Protein AF-A0A0M3HQA0-F1 (afdb_monomer_lite)

InterPro domains:
  IPR008253 Marvel domain [PS51225] (1-112)
  IPR050578 MARVEL domain-containing and chemokine-like factor proteins [PTHR22776] (13-111)

pLDDT: mean 72.7, std 14.72, range [34.41, 89.31]

Structure (mmCIF, N/CA/C/O backbone):
data_AF-A0A0M3HQA0-F1
#
_entry.id   AF-A0A0M3HQA0-F1
#
loop_
_atom_site.group_PDB
_atom_site.id
_atom_site.type_symbol
_atom_site.label_atom_id
_atom_site.label_alt_id
_atom_site.label_comp_id
_atom_site.label_asym_id
_atom_site.label_entity_id
_atom_site.label_seq_id
_atom_site.pdbx_PDB_ins_code
_atom_site.Cartn_x
_atom_site.Cartn_y
_atom_site.Cartn_z
_atom_site.occupancy
_atom_site.B_iso_or_equiv
_atom_site.auth_seq_id
_atom_site.auth_comp_id
_atom_site.auth_asym_id
_atom_site.auth_atom_id
_atom_site.pdbx_PDB_model_num
ATOM 1 N N . MET A 1 1 ? 1.061 -15.449 -24.835 1.00 34.41 1 MET A N 1
ATOM 2 C CA . MET A 1 1 ? 1.708 -16.060 -23.655 1.00 34.41 1 MET A CA 1
ATOM 3 C C . MET A 1 1 ? 2.202 -14.926 -22.778 1.00 34.41 1 MET A C 1
ATOM 5 O O . MET A 1 1 ? 3.112 -14.221 -23.184 1.00 34.41 1 MET A O 1
ATOM 9 N N . ILE A 1 2 ? 1.545 -14.679 -21.646 1.00 35.19 2 ILE A N 1
ATOM 10 C CA . ILE A 1 2 ? 1.985 -13.668 -20.679 1.00 35.19 2 ILE A CA 1
ATOM 11 C C . ILE A 1 2 ? 3.050 -14.351 -19.820 1.00 35.19 2 ILE A C 1
ATOM 13 O O . ILE A 1 2 ? 2.733 -15.073 -18.879 1.00 35.19 2 ILE A O 1
ATOM 17 N N . SER A 1 3 ? 4.311 -14.222 -20.227 1.00 36.31 3 SER A N 1
ATOM 18 C CA . SER A 1 3 ? 5.449 -14.681 -19.434 1.00 36.31 3 SER A CA 1
ATOM 19 C C . SER A 1 3 ? 5.818 -13.570 -18.458 1.00 36.31 3 SER A C 1
ATOM 21 O O . SER A 1 3 ? 6.437 -12.583 -18.838 1.00 36.31 3 SER A O 1
ATOM 23 N N . VAL A 1 4 ? 5.407 -13.716 -17.200 1.00 49.66 4 VAL A N 1
ATOM 24 C CA . VAL A 1 4 ? 5.725 -12.769 -16.113 1.00 49.66 4 VAL A CA 1
ATOM 25 C C . VAL A 1 4 ? 7.144 -13.013 -15.554 1.00 49.66 4 VAL A C 1
ATOM 27 O O . VAL A 1 4 ? 7.571 -12.345 -14.623 1.00 49.66 4 VAL A O 1
ATOM 30 N N . GLY A 1 5 ? 7.894 -13.977 -16.107 1.00 45.50 5 GLY A N 1
ATOM 31 C CA . GLY A 1 5 ? 9.144 -14.476 -15.518 1.00 45.50 5 GLY A CA 1
ATOM 32 C C . GLY A 1 5 ? 10.409 -14.328 -16.363 1.00 45.50 5 GLY A C 1
ATOM 33 O O . GLY A 1 5 ? 11.460 -14.777 -15.919 1.00 45.50 5 GLY A O 1
ATOM 34 N N . VAL A 1 6 ? 10.351 -13.746 -17.566 1.00 43.50 6 VAL A N 1
ATOM 35 C CA . VAL A 1 6 ? 11.513 -13.71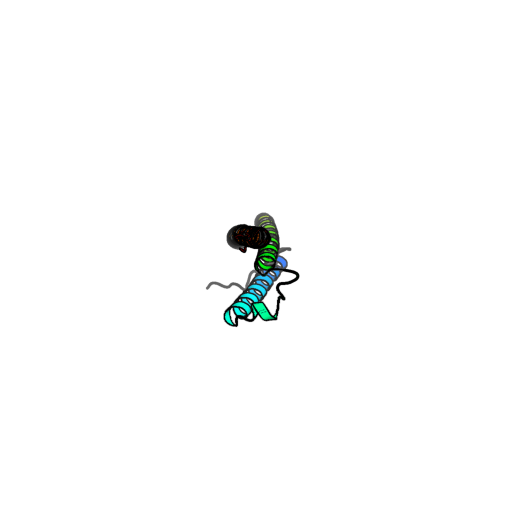0 -18.478 1.00 43.50 6 VAL A CA 1
ATOM 36 C C . VAL A 1 6 ? 11.751 -12.295 -19.003 1.00 43.50 6 VAL A C 1
ATOM 38 O O . VAL A 1 6 ? 11.587 -12.019 -20.185 1.00 43.50 6 VAL A O 1
ATOM 41 N N . ALA A 1 7 ? 12.142 -11.383 -18.113 1.00 47.28 7 ALA A N 1
ATOM 42 C CA . ALA A 1 7 ? 12.867 -10.176 -18.504 1.00 47.28 7 ALA A CA 1
ATOM 43 C C . ALA A 1 7 ? 14.355 -10.441 -18.235 1.00 47.28 7 ALA A C 1
ATOM 45 O O . ALA A 1 7 ? 14.804 -10.437 -17.091 1.00 47.28 7 ALA A O 1
ATOM 46 N N . ALA A 1 8 ? 15.105 -10.753 -19.294 1.00 43.28 8 ALA A N 1
ATOM 47 C CA . ALA A 1 8 ? 16.514 -11.156 -19.249 1.00 43.28 8 ALA A CA 1
ATOM 48 C C . ALA A 1 8 ? 17.500 -9.992 -19.006 1.00 43.28 8 ALA A C 1
ATOM 50 O O . ALA A 1 8 ? 18.698 -10.131 -19.234 1.00 43.28 8 ALA A O 1
ATOM 51 N N . TYR A 1 9 ? 17.026 -8.855 -18.505 1.00 46.53 9 TYR A N 1
ATOM 52 C CA . TYR A 1 9 ? 17.869 -7.753 -18.066 1.00 46.53 9 TYR A CA 1
ATOM 53 C C . TYR A 1 9 ? 17.264 -7.202 -16.781 1.00 46.53 9 TYR A C 1
ATOM 55 O O . TYR A 1 9 ? 16.096 -6.821 -16.750 1.00 46.53 9 TYR A O 1
ATOM 63 N N . LYS A 1 10 ? 18.030 -7.260 -15.691 1.00 52.88 10 LYS A N 1
ATOM 64 C CA . LYS A 1 10 ? 17.599 -6.842 -14.357 1.00 52.88 10 LYS A CA 1
ATOM 65 C C . LYS A 1 10 ? 18.191 -5.455 -14.108 1.00 52.88 10 LYS A C 1
ATOM 67 O O . LYS A 1 10 ? 19.288 -5.378 -13.556 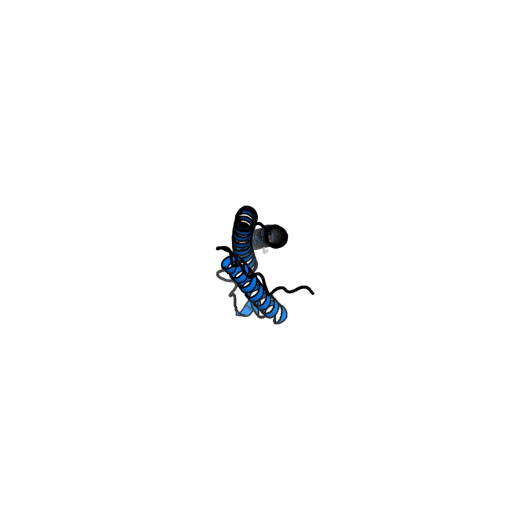1.00 52.88 10 LYS A O 1
ATOM 72 N N . PRO A 1 11 ? 17.545 -4.357 -14.541 1.00 56.88 11 PRO A N 1
ATOM 73 C CA . PRO A 1 11 ? 18.048 -3.046 -14.191 1.00 56.88 11 PRO A CA 1
ATOM 74 C C . PRO A 1 11 ? 18.006 -2.880 -12.667 1.00 56.88 11 PRO A C 1
ATOM 76 O O . PRO A 1 11 ? 17.098 -3.417 -12.003 1.00 56.88 11 PRO A O 1
ATOM 79 N N . PRO A 1 12 ? 18.991 -2.164 -12.102 1.00 56.78 12 PRO A N 1
ATOM 80 C CA . PRO A 1 12 ? 19.058 -1.89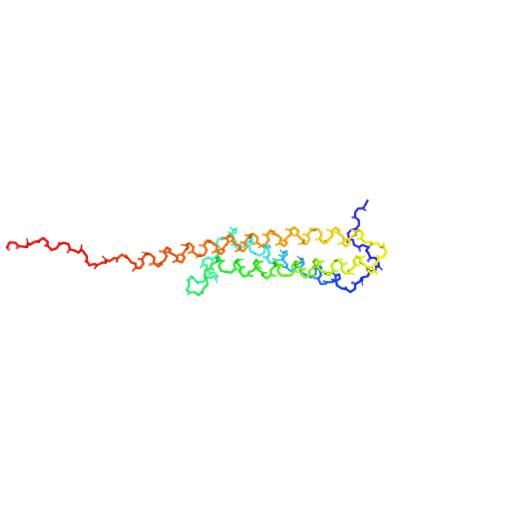8 -10.673 1.00 56.78 12 PRO A CA 1
ATOM 81 C C . PRO A 1 12 ? 17.746 -1.242 -10.215 1.00 56.78 12 PRO A C 1
ATOM 83 O O . PRO A 1 12 ? 17.313 -0.245 -10.779 1.00 56.78 12 PRO A O 1
ATOM 86 N N . GLY A 1 13 ? 17.080 -1.845 -9.223 1.00 60.16 13 GLY A N 1
ATOM 87 C CA . GLY A 1 13 ? 15.782 -1.386 -8.699 1.00 60.16 13 GLY A CA 1
ATOM 88 C C . GLY A 1 13 ? 14.613 -2.357 -8.908 1.00 60.16 13 GLY A C 1
ATOM 89 O O . GLY A 1 13 ? 13.659 -2.328 -8.132 1.00 60.16 13 GLY A O 1
ATOM 90 N N . THR A 1 14 ? 14.709 -3.294 -9.857 1.00 68.94 14 THR A N 1
ATOM 91 C CA . THR A 1 14 ? 13.646 -4.296 -10.093 1.00 68.94 14 THR A CA 1
ATOM 92 C C . THR A 1 14 ? 13.431 -5.204 -8.875 1.00 68.94 14 THR A C 1
ATOM 94 O O . THR A 1 14 ? 12.300 -5.507 -8.505 1.00 68.94 14 THR A O 1
ATOM 97 N N . GLU A 1 15 ? 14.511 -5.594 -8.193 1.00 74.81 15 GLU A N 1
ATOM 98 C CA . GLU A 1 15 ? 14.444 -6.402 -6.965 1.00 74.81 15 GLU A CA 1
ATOM 99 C C . GLU A 1 15 ? 13.699 -5.697 -5.834 1.00 74.81 15 GLU A C 1
ATOM 101 O O . GLU A 1 15 ? 12.939 -6.334 -5.109 1.00 74.81 15 GLU A O 1
ATOM 106 N N . PHE A 1 16 ? 13.878 -4.379 -5.713 1.00 75.69 16 PHE A N 1
ATOM 107 C CA . PHE A 1 16 ? 13.219 -3.585 -4.685 1.00 75.69 16 PHE A CA 1
ATOM 108 C C . PHE A 1 16 ? 11.705 -3.549 -4.904 1.00 75.69 16 PHE A C 1
ATOM 110 O O . PHE A 1 16 ? 10.944 -3.741 -3.959 1.00 75.69 16 PHE A O 1
ATOM 117 N N . ILE A 1 17 ? 11.256 -3.385 -6.152 1.00 77.88 17 ILE A N 1
ATOM 118 C CA . ILE A 1 17 ? 9.827 -3.376 -6.500 1.00 77.88 17 ILE A CA 1
ATOM 119 C C . ILE A 1 17 ? 9.186 -4.732 -6.170 1.00 77.88 17 ILE A C 1
ATOM 121 O O . ILE A 1 17 ? 8.131 -4.785 -5.531 1.00 77.88 17 ILE A O 1
ATOM 125 N N . TRP A 1 18 ? 9.841 -5.836 -6.542 1.00 77.06 18 TRP A N 1
ATOM 126 C CA . TRP A 1 18 ? 9.358 -7.188 -6.243 1.00 77.06 18 TRP A CA 1
ATOM 127 C C . TRP A 1 18 ? 9.341 -7.489 -4.747 1.00 77.06 18 TRP A C 1
ATOM 129 O O . TRP A 1 18 ? 8.351 -8.026 -4.247 1.00 77.06 18 TRP A O 1
ATOM 139 N N . PHE A 1 19 ? 10.398 -7.116 -4.024 1.00 81.31 19 PHE A N 1
ATOM 140 C CA . PHE A 1 19 ? 10.459 -7.260 -2.573 1.00 81.31 19 PHE A CA 1
ATOM 141 C C . PHE A 1 19 ? 9.312 -6.500 -1.900 1.00 81.31 19 PHE A C 1
ATOM 143 O O . PHE A 1 19 ? 8.559 -7.080 -1.122 1.00 81.31 19 PHE A O 1
ATOM 150 N N . THR A 1 20 ? 9.131 -5.232 -2.266 1.00 80.31 20 THR A N 1
ATOM 151 C CA . THR A 1 20 ? 8.095 -4.355 -1.708 1.00 80.31 20 THR A CA 1
ATOM 152 C C . THR A 1 20 ? 6.695 -4.898 -1.984 1.00 80.31 20 THR A C 1
ATOM 154 O O . THR A 1 20 ? 5.881 -5.005 -1.070 1.00 80.31 20 THR A O 1
ATOM 157 N N . THR A 1 21 ? 6.427 -5.314 -3.223 1.00 77.88 21 THR A N 1
ATOM 158 C CA . THR A 1 21 ? 5.124 -5.870 -3.620 1.00 77.88 21 THR A CA 1
ATOM 159 C C . THR A 1 21 ? 4.831 -7.182 -2.888 1.00 77.88 21 THR A C 1
ATOM 161 O O . THR A 1 21 ? 3.733 -7.372 -2.369 1.00 77.88 21 THR A O 1
ATOM 164 N N . THR A 1 22 ? 5.823 -8.071 -2.786 1.00 81.44 22 THR A N 1
ATOM 165 C CA . THR A 1 22 ? 5.674 -9.364 -2.097 1.00 81.44 22 THR A CA 1
ATOM 166 C C . THR A 1 22 ? 5.460 -9.173 -0.599 1.00 81.44 22 THR A C 1
ATOM 168 O O . THR A 1 22 ? 4.578 -9.798 -0.016 1.00 81.44 22 THR A O 1
ATOM 171 N N . LEU A 1 23 ? 6.224 -8.277 0.027 1.00 83.62 23 LEU A N 1
ATOM 172 C CA . LEU A 1 23 ? 6.092 -7.955 1.445 1.00 83.62 23 LEU A CA 1
ATOM 173 C C . LEU A 1 23 ? 4.715 -7.352 1.754 1.00 83.62 23 LEU A C 1
ATOM 175 O O . LEU A 1 23 ? 4.074 -7.770 2.716 1.00 83.62 23 LEU A O 1
ATOM 179 N N . MET A 1 24 ? 4.219 -6.438 0.914 1.00 81.00 24 MET A N 1
ATOM 180 C CA . MET A 1 24 ? 2.879 -5.864 1.077 1.00 81.00 24 MET A CA 1
ATOM 181 C C . MET A 1 24 ? 1.773 -6.900 0.881 1.00 81.00 24 MET A C 1
ATOM 183 O O . MET A 1 24 ? 0.797 -6.888 1.627 1.00 81.00 24 MET A O 1
ATOM 187 N N . LEU A 1 25 ? 1.945 -7.831 -0.059 1.00 81.94 25 LEU A N 1
ATOM 188 C CA . LEU A 1 25 ? 1.010 -8.936 -0.261 1.00 81.94 25 LEU A CA 1
ATOM 189 C C . LEU A 1 25 ? 0.965 -9.864 0.959 1.00 81.94 25 LEU A C 1
ATOM 191 O O . LEU A 1 25 ? -0.121 -10.221 1.408 1.00 81.94 25 LEU A O 1
ATOM 195 N N . ILE A 1 26 ? 2.122 -10.222 1.524 1.00 86.12 26 ILE A N 1
ATOM 196 C CA . ILE A 1 26 ? 2.199 -11.070 2.722 1.00 86.12 26 ILE A CA 1
ATOM 197 C C . ILE A 1 26 ? 1.536 -10.374 3.911 1.00 86.12 26 ILE A C 1
ATOM 199 O O . ILE A 1 26 ? 0.707 -10.986 4.581 1.00 86.12 26 ILE A O 1
ATOM 203 N N . ILE A 1 27 ? 1.861 -9.100 4.160 1.00 83.12 27 ILE A N 1
ATOM 204 C CA . ILE A 1 27 ? 1.256 -8.349 5.267 1.00 83.12 27 ILE A CA 1
ATOM 205 C C . ILE A 1 27 ? -0.259 -8.235 5.067 1.00 83.12 27 ILE A C 1
ATOM 207 O O . ILE A 1 27 ? -1.001 -8.507 6.005 1.00 83.12 27 ILE A O 1
ATOM 211 N N . GLY A 1 28 ? -0.721 -7.927 3.851 1.00 81.12 28 GLY A N 1
ATOM 212 C CA . GLY A 1 28 ? -2.146 -7.870 3.524 1.00 81.12 28 GLY A CA 1
ATOM 213 C C . GLY A 1 28 ? -2.871 -9.205 3.723 1.00 81.12 28 GLY A C 1
ATOM 214 O O . GLY A 1 28 ? -3.994 -9.247 4.215 1.00 81.12 28 GLY A O 1
ATOM 215 N N . LEU A 1 29 ? -2.228 -10.326 3.391 1.00 84.81 29 LEU A N 1
ATOM 216 C CA . LEU A 1 29 ? -2.807 -11.648 3.624 1.00 84.81 29 LEU A CA 1
ATOM 217 C C . LEU A 1 29 ? -2.915 -11.945 5.123 1.00 84.81 29 LEU A C 1
ATOM 219 O O . LEU A 1 29 ? -3.949 -12.433 5.581 1.00 84.81 29 LEU A O 1
ATOM 223 N N . VAL A 1 30 ? -1.881 -11.607 5.897 1.00 84.62 30 VAL A N 1
ATOM 224 C CA . VAL A 1 30 ? -1.895 -11.756 7.358 1.00 84.62 30 VAL A CA 1
ATOM 225 C C . VAL A 1 30 ? -2.985 -10.885 7.987 1.00 84.62 30 VAL A C 1
ATOM 227 O O . VAL A 1 30 ? -3.731 -11.387 8.827 1.00 84.62 30 VAL A O 1
ATOM 230 N N . THR A 1 31 ? -3.141 -9.623 7.573 1.00 78.12 31 THR A N 1
ATOM 231 C CA . THR A 1 31 ? -4.193 -8.746 8.116 1.00 78.12 31 THR A CA 1
ATOM 232 C C . THR A 1 31 ? -5.591 -9.266 7.795 1.00 78.12 31 THR A C 1
ATOM 234 O O . THR A 1 31 ? -6.429 -9.321 8.694 1.00 78.12 31 THR A O 1
ATOM 237 N N . ILE A 1 32 ? -5.841 -9.740 6.569 1.00 83.12 32 ILE A N 1
ATOM 238 C CA . ILE A 1 32 ? -7.125 -10.362 6.201 1.00 83.12 32 ILE A CA 1
ATOM 239 C C . ILE A 1 32 ? -7.420 -11.574 7.092 1.00 83.12 32 ILE A C 1
ATOM 241 O O . ILE A 1 32 ? -8.533 -11.703 7.600 1.00 83.12 32 ILE A O 1
ATOM 245 N N . VAL A 1 33 ? -6.437 -12.450 7.321 1.00 83.75 33 VAL A N 1
ATOM 246 C CA . VAL A 1 33 ? -6.615 -13.629 8.185 1.00 83.75 33 VAL A CA 1
ATOM 247 C C . VAL A 1 33 ? -6.936 -13.220 9.625 1.00 83.75 33 VAL A C 1
ATOM 249 O O . VAL A 1 33 ? -7.838 -13.794 10.234 1.00 83.75 33 VAL A O 1
ATOM 252 N N . LEU A 1 34 ? -6.249 -12.207 10.161 1.00 80.81 34 LEU A N 1
ATOM 253 C CA . LEU A 1 34 ? -6.520 -11.692 11.506 1.00 80.81 34 LEU A CA 1
ATOM 254 C C . LEU A 1 34 ? -7.949 -11.141 11.637 1.00 80.81 34 LEU A C 1
ATOM 256 O O . LEU A 1 34 ? -8.611 -11.422 12.639 1.00 80.81 34 LEU A O 1
ATOM 260 N N . PHE A 1 35 ? -8.440 -10.431 10.616 1.00 76.69 35 PHE A N 1
ATOM 261 C CA . PHE A 1 35 ? -9.816 -9.932 10.571 1.00 76.69 35 PHE A CA 1
ATOM 262 C C . PHE A 1 35 ? -10.854 -11.049 10.460 1.00 76.69 35 PHE A C 1
ATOM 264 O O . PHE A 1 35 ? -11.846 -11.037 11.187 1.00 76.69 35 PHE A O 1
ATOM 271 N N . VAL A 1 36 ? -10.628 -12.030 9.581 1.00 80.62 36 VAL A N 1
ATOM 272 C CA . VAL A 1 36 ? -11.545 -13.168 9.392 1.00 80.62 36 VAL A CA 1
ATOM 273 C C . VAL A 1 36 ? -11.708 -13.962 10.687 1.00 80.62 36 VAL A C 1
ATOM 275 O O . VAL A 1 36 ? -12.803 -14.430 10.989 1.00 80.62 36 VAL A O 1
ATOM 278 N N . LEU A 1 37 ? -10.637 -14.089 11.469 1.00 83.69 37 LEU A N 1
ATOM 279 C CA . LEU A 1 37 ? -10.655 -14.819 12.733 1.00 83.69 37 LEU A CA 1
ATOM 280 C C . LEU A 1 37 ? -11.089 -13.962 13.937 1.00 83.69 37 LEU A C 1
ATOM 282 O O . LEU A 1 37 ? -11.185 -14.496 15.039 1.00 83.69 37 LEU A O 1
ATOM 286 N N . GLN A 1 38 ? -11.344 -12.659 13.753 1.00 74.56 38 GLN A N 1
ATOM 287 C CA . GLN A 1 38 ? -11.709 -11.706 14.817 1.00 74.56 38 GLN A CA 1
ATOM 288 C C . GLN A 1 38 ? -10.739 -11.700 16.022 1.00 74.56 38 GLN A C 1
ATOM 290 O O . GLN A 1 38 ? -11.117 -11.367 17.145 1.00 74.56 38 GLN A O 1
ATOM 295 N N . ILE A 1 39 ? -9.461 -12.042 15.811 1.00 76.81 39 ILE A N 1
ATOM 296 C CA . ILE A 1 39 ? -8.444 -12.140 16.885 1.00 76.81 39 ILE A CA 1
ATOM 297 C C . ILE A 1 39 ? -7.862 -10.751 17.235 1.00 76.81 39 ILE A C 1
ATOM 299 O O . ILE A 1 39 ? -7.044 -10.605 18.143 1.00 76.81 39 ILE A O 1
ATOM 303 N N . GLU A 1 40 ? -8.311 -9.694 16.555 1.00 63.38 40 GLU A N 1
ATOM 304 C CA . GLU A 1 40 ? -7.835 -8.314 16.719 1.00 63.38 40 GLU A CA 1
ATOM 305 C C . GLU A 1 40 ? -7.842 -7.827 18.180 1.00 63.38 40 GLU A C 1
ATOM 307 O O . GLU A 1 40 ? -6.883 -7.189 18.618 1.00 63.38 40 GLU A O 1
ATOM 312 N N . GLN A 1 41 ? -8.854 -8.214 18.969 1.00 61.16 41 GLN A N 1
ATOM 313 C CA . GLN A 1 41 ? -8.961 -7.833 20.383 1.00 61.16 41 GLN A CA 1
ATOM 314 C C . GLN A 1 41 ? -7.966 -8.561 21.303 1.00 61.16 41 GLN A C 1
ATOM 316 O O . GLN A 1 41 ? -7.689 -8.075 22.400 1.00 61.16 41 GLN A O 1
ATOM 321 N N . LEU A 1 42 ? -7.425 -9.711 20.883 1.00 61.28 42 LEU A N 1
ATOM 322 C CA . LEU A 1 42 ? -6.468 -10.500 21.667 1.00 61.28 42 LEU A CA 1
ATOM 323 C C . LEU A 1 42 ? -5.020 -10.041 21.430 1.00 61.28 42 LEU A C 1
ATOM 325 O O . LEU A 1 42 ? -4.205 -10.066 22.349 1.00 61.28 42 LEU A O 1
ATOM 329 N N . VAL A 1 43 ? -4.697 -9.634 20.197 1.00 60.19 43 VAL A N 1
ATOM 330 C CA . VAL A 1 43 ? -3.323 -9.295 19.781 1.00 60.19 43 VAL A CA 1
ATOM 331 C C . VAL A 1 43 ? -2.961 -7.848 20.111 1.00 60.19 43 VAL A C 1
ATOM 333 O O . VAL A 1 43 ? -1.814 -7.579 20.468 1.00 60.19 43 VAL A O 1
ATOM 336 N N . ILE A 1 44 ? -3.916 -6.916 20.034 1.00 57.94 44 ILE A N 1
ATOM 337 C CA . ILE A 1 44 ? -3.667 -5.503 20.332 1.00 57.94 44 ILE A CA 1
ATOM 338 C C . ILE A 1 44 ? -4.485 -5.100 21.561 1.00 57.94 44 ILE A C 1
ATOM 340 O O . ILE A 1 44 ? -5.663 -4.761 21.443 1.00 57.94 44 ILE A O 1
ATOM 344 N N . PRO A 1 45 ? -3.893 -5.113 22.769 1.00 56.28 45 PRO A N 1
ATOM 345 C CA . PRO A 1 45 ? -4.576 -4.583 23.936 1.00 56.28 45 PRO A CA 1
ATOM 346 C C . PRO A 1 45 ? -4.873 -3.093 23.713 1.00 56.28 45 PRO A C 1
ATOM 348 O O . PRO A 1 45 ? -3.959 -2.298 23.484 1.00 56.28 45 PRO A O 1
ATOM 351 N N . ASN A 1 46 ? -6.148 -2.713 23.859 1.00 56.62 46 ASN A N 1
ATOM 352 C CA . ASN A 1 46 ? -6.719 -1.361 23.687 1.00 56.62 46 ASN A CA 1
ATOM 353 C C . ASN A 1 46 ? -6.032 -0.219 24.475 1.00 56.62 46 ASN A C 1
ATOM 355 O O . ASN A 1 46 ? -6.502 0.916 24.456 1.00 56.62 46 ASN A O 1
ATOM 359 N N . ARG A 1 47 ? -4.949 -0.489 25.213 1.00 54.69 47 ARG A N 1
ATOM 360 C CA . ARG A 1 47 ? -4.282 0.474 26.095 1.00 54.69 47 ARG A CA 1
ATOM 361 C C . ARG A 1 47 ? -3.201 1.327 25.432 1.00 54.69 47 ARG A C 1
ATOM 363 O O . ARG A 1 47 ? -2.952 2.410 25.945 1.00 54.69 47 ARG A O 1
ATOM 370 N N . CYS A 1 48 ? -2.555 0.874 24.352 1.00 55.03 48 CYS A N 1
ATOM 371 C CA . CYS A 1 48 ? -1.389 1.588 23.794 1.00 55.03 48 CYS A CA 1
ATOM 372 C C . CYS A 1 48 ? -1.542 2.028 22.331 1.00 55.03 48 CYS A C 1
ATOM 374 O O . CYS A 1 48 ? -1.089 3.112 21.975 1.00 55.03 48 CYS A O 1
ATOM 376 N N . CYS A 1 49 ? -2.189 1.232 21.480 1.00 60.41 49 CYS A N 1
ATOM 377 C CA . CYS A 1 49 ? -2.450 1.584 20.084 1.00 60.41 49 CYS A CA 1
ATOM 378 C C . CYS A 1 49 ? -3.828 1.059 19.693 1.00 60.41 49 CYS A C 1
ATOM 380 O O . CYS A 1 49 ? -4.094 -0.126 19.860 1.00 60.41 49 CYS A O 1
ATOM 382 N N . SER A 1 50 ? -4.708 1.929 19.193 1.00 73.25 50 SER A N 1
ATOM 383 C CA . SER A 1 50 ? -5.953 1.468 18.583 1.00 73.25 50 SER A CA 1
ATOM 384 C C . SER A 1 50 ? -5.657 0.937 17.181 1.00 73.25 50 SER A C 1
ATOM 386 O O . SER A 1 50 ? -4.801 1.472 16.475 1.00 73.25 50 SER A O 1
ATOM 388 N N . TRP A 1 51 ? -6.374 -0.111 16.774 1.00 74.75 51 TRP A N 1
ATOM 389 C CA . TRP A 1 51 ? -6.310 -0.688 15.428 1.00 74.75 51 TRP A CA 1
ATOM 390 C C . TRP A 1 51 ? -6.229 0.351 14.283 1.00 74.75 51 TRP A C 1
ATOM 392 O O . TRP A 1 51 ? -5.329 0.242 13.448 1.00 74.75 51 TRP A O 1
ATOM 402 N N . PRO A 1 52 ? -7.057 1.420 14.249 1.00 76.62 52 PRO A N 1
ATOM 403 C CA . PRO A 1 52 ? -6.966 2.432 13.195 1.00 76.62 52 PRO A CA 1
ATOM 404 C C . PRO A 1 52 ? -5.621 3.174 13.141 1.00 76.62 52 PRO A C 1
ATOM 406 O O . PRO A 1 52 ? -5.237 3.635 12.068 1.00 76.62 52 PRO A O 1
ATOM 409 N N . VAL A 1 53 ? -4.865 3.277 14.241 1.00 78.56 53 VAL A N 1
ATOM 410 C CA . VAL A 1 53 ? -3.507 3.861 14.226 1.00 78.56 53 VAL A CA 1
ATOM 411 C C . VAL A 1 53 ? -2.532 2.941 13.504 1.00 78.56 53 VAL A C 1
ATOM 413 O O . VAL A 1 53 ? -1.745 3.417 12.687 1.00 78.56 53 VAL A O 1
ATOM 416 N N . PHE A 1 54 ? -2.600 1.637 13.779 1.00 81.25 54 PHE A N 1
ATOM 417 C CA . PHE A 1 54 ? -1.772 0.643 13.100 1.00 81.25 54 PHE A CA 1
ATOM 418 C C . PHE A 1 54 ? -2.038 0.653 11.592 1.00 81.25 54 PHE A C 1
ATOM 420 O O . PHE A 1 54 ? -1.103 0.780 10.804 1.00 81.25 54 PHE A O 1
ATOM 427 N N . GLU A 1 55 ? -3.311 0.641 11.199 1.00 81.69 55 GLU A N 1
ATOM 428 C CA . GLU A 1 55 ? -3.711 0.645 9.790 1.00 81.69 55 GLU A CA 1
ATOM 429 C C . GLU A 1 55 ? -3.319 1.950 9.075 1.00 81.69 55 GLU A C 1
ATOM 431 O O . GLU A 1 55 ? -2.902 1.939 7.913 1.00 81.69 55 GLU A O 1
ATOM 436 N N . THR A 1 56 ? -3.375 3.084 9.784 1.00 84.81 56 THR A N 1
ATOM 437 C CA . THR A 1 56 ? -2.913 4.380 9.263 1.00 84.81 56 THR A CA 1
ATOM 438 C C . THR A 1 56 ? -1.399 4.381 9.051 1.00 84.81 56 THR A C 1
ATOM 440 O O . THR A 1 56 ? -0.934 4.772 7.981 1.00 84.81 56 THR A O 1
ATOM 443 N N . LEU A 1 57 ? -0.619 3.927 10.039 1.00 85.44 57 LEU A N 1
ATOM 444 C CA . LEU A 1 57 ? 0.844 3.850 9.941 1.00 85.44 57 LEU A CA 1
ATOM 445 C C . LEU A 1 57 ? 1.281 2.900 8.825 1.00 85.44 57 LEU A C 1
ATOM 447 O O . LEU A 1 57 ? 2.154 3.250 8.030 1.00 85.44 57 LEU A O 1
ATOM 451 N N . TYR A 1 58 ? 0.645 1.732 8.736 1.00 84.25 58 TYR A N 1
ATOM 452 C CA . TYR A 1 58 ? 0.877 0.768 7.669 1.00 84.25 58 TYR A CA 1
ATOM 453 C C . TYR A 1 58 ? 0.560 1.366 6.293 1.00 84.25 58 TYR A C 1
ATOM 455 O O . TYR A 1 58 ? 1.394 1.302 5.391 1.00 84.25 58 TYR A O 1
ATOM 463 N N . SER A 1 59 ? -0.591 2.026 6.147 1.00 86.50 59 SER A N 1
ATOM 464 C CA . SER A 1 59 ? -0.993 2.666 4.890 1.00 86.50 59 SER A CA 1
ATOM 465 C C . SER A 1 59 ? -0.034 3.784 4.465 1.00 86.50 59 SER A C 1
ATOM 467 O O . SER A 1 59 ? 0.287 3.900 3.284 1.00 86.50 59 SER A O 1
ATOM 469 N N . ILE A 1 60 ? 0.477 4.583 5.410 1.00 86.75 60 ILE A N 1
ATOM 470 C CA . ILE A 1 60 ? 1.483 5.622 5.130 1.00 86.75 60 ILE A CA 1
ATOM 471 C C . ILE A 1 60 ? 2.803 4.989 4.682 1.00 86.75 60 ILE A C 1
ATOM 473 O O . ILE A 1 60 ? 3.372 5.410 3.673 1.00 86.75 60 ILE A O 1
ATOM 477 N N . LEU A 1 61 ? 3.279 3.965 5.397 1.00 87.50 61 LEU A N 1
ATOM 478 C CA . LEU A 1 61 ? 4.506 3.250 5.043 1.00 87.50 61 LEU A CA 1
ATOM 479 C C . LEU A 1 61 ? 4.392 2.633 3.639 1.00 87.50 61 LEU A C 1
ATOM 481 O O . LEU A 1 61 ? 5.292 2.797 2.815 1.00 87.50 61 LEU A O 1
ATOM 485 N N . ALA A 1 62 ? 3.266 1.976 3.350 1.00 84.94 62 ALA A N 1
ATOM 486 C CA . ALA A 1 62 ? 2.974 1.394 2.046 1.00 84.94 62 ALA A CA 1
ATOM 487 C C . ALA A 1 62 ? 2.933 2.462 0.948 1.00 84.94 62 ALA A C 1
ATOM 489 O O . ALA A 1 62 ? 3.553 2.289 -0.098 1.00 84.94 62 ALA A O 1
ATOM 490 N N . SER A 1 63 ? 2.275 3.594 1.203 1.00 87.62 63 SER A N 1
ATOM 491 C CA . SER A 1 63 ? 2.223 4.726 0.277 1.00 87.62 63 SER A CA 1
ATOM 492 C C . SER A 1 63 ? 3.633 5.237 -0.069 1.00 87.62 63 SER A C 1
ATOM 494 O O . SER A 1 63 ? 3.991 5.297 -1.244 1.00 87.62 63 SER A O 1
ATOM 496 N N . ILE A 1 64 ? 4.494 5.491 0.921 1.00 87.06 64 ILE A N 1
ATOM 497 C CA . ILE A 1 64 ? 5.879 5.941 0.677 1.00 87.06 64 ILE A CA 1
ATOM 498 C C . ILE A 1 64 ? 6.658 4.916 -0.162 1.00 87.06 64 ILE A C 1
ATOM 500 O O . ILE A 1 64 ? 7.349 5.284 -1.113 1.00 87.06 64 ILE A O 1
ATOM 504 N N . LEU A 1 65 ? 6.522 3.626 0.144 1.00 86.38 65 LEU A N 1
ATOM 505 C CA . LEU A 1 65 ? 7.208 2.557 -0.581 1.00 86.38 65 LEU A CA 1
ATOM 506 C C . LEU A 1 65 ? 6.727 2.416 -2.037 1.00 86.38 65 LEU A C 1
ATOM 508 O O . LEU A 1 65 ? 7.545 2.218 -2.943 1.00 86.38 65 LEU A O 1
ATOM 512 N N . TYR A 1 66 ? 5.427 2.582 -2.296 1.00 85.38 66 TYR A N 1
ATOM 513 C CA . TYR A 1 66 ? 4.896 2.622 -3.661 1.00 85.38 66 TYR A CA 1
ATOM 514 C C . TYR A 1 66 ? 5.337 3.876 -4.417 1.00 85.38 66 TYR A C 1
ATOM 516 O O . TYR A 1 66 ? 5.633 3.780 -5.606 1.00 85.38 66 TYR A O 1
ATOM 524 N N . PHE A 1 67 ? 5.467 5.023 -3.748 1.00 86.56 67 PHE A N 1
ATOM 525 C CA . PHE A 1 67 ? 6.011 6.236 -4.363 1.00 86.56 67 PHE A CA 1
ATOM 526 C C . PHE A 1 67 ? 7.473 6.051 -4.802 1.00 86.56 67 PHE A C 1
ATOM 528 O O . PHE A 1 67 ? 7.821 6.356 -5.944 1.00 86.56 67 PHE A O 1
ATOM 535 N N . VAL A 1 68 ? 8.314 5.467 -3.941 1.00 85.81 68 VAL A N 1
ATOM 536 C CA . VAL A 1 68 ? 9.700 5.105 -4.295 1.00 85.81 68 VAL A CA 1
ATOM 537 C C . VAL A 1 68 ? 9.726 4.098 -5.451 1.00 85.81 68 VAL A C 1
ATOM 539 O O . VAL A 1 68 ? 10.562 4.207 -6.346 1.00 85.81 68 VAL A O 1
ATOM 542 N N . SER A 1 69 ? 8.782 3.156 -5.487 1.00 84.00 69 SER A N 1
ATOM 543 C CA . SER A 1 69 ? 8.663 2.187 -6.584 1.00 84.00 69 SER A CA 1
ATOM 544 C C . SER A 1 69 ? 8.293 2.856 -7.912 1.00 84.00 69 SER A C 1
ATOM 546 O O . SER A 1 69 ? 8.903 2.542 -8.930 1.00 84.00 69 SER A O 1
ATOM 548 N N . VAL A 1 70 ? 7.369 3.828 -7.915 1.00 85.69 70 VAL A N 1
ATOM 549 C CA . VAL A 1 70 ? 7.059 4.642 -9.108 1.00 85.69 70 VAL A CA 1
ATOM 550 C C . VAL A 1 70 ? 8.306 5.378 -9.589 1.00 85.69 70 VAL A C 1
ATOM 552 O O . VAL A 1 70 ? 8.614 5.338 -10.779 1.00 85.69 70 VAL A O 1
ATOM 555 N N . TRP A 1 71 ? 9.050 6.000 -8.671 1.00 84.19 71 TRP A N 1
ATOM 556 C CA . TRP A 1 71 ? 10.288 6.704 -8.999 1.00 84.19 71 TRP A CA 1
ATOM 557 C C . TRP A 1 71 ? 11.313 5.777 -9.666 1.00 84.19 71 TRP A C 1
ATOM 559 O O . TRP A 1 71 ? 11.857 6.113 -10.718 1.00 84.19 71 TRP A O 1
ATOM 569 N N . LEU A 1 72 ? 11.534 4.584 -9.107 1.00 82.12 72 LEU A N 1
ATOM 570 C CA . LEU A 1 72 ? 12.432 3.581 -9.686 1.00 82.12 72 LEU A CA 1
ATOM 571 C C . LEU A 1 72 ? 11.949 3.083 -11.054 1.00 82.12 72 LEU A C 1
ATOM 573 O O . LEU A 1 72 ? 12.773 2.906 -11.947 1.00 82.12 72 LEU A O 1
ATOM 577 N N . CYS A 1 73 ? 10.641 2.903 -11.255 1.00 82.12 73 CYS A N 1
ATOM 578 C CA . CYS A 1 73 ? 10.095 2.515 -12.556 1.00 82.12 73 CYS A CA 1
ATOM 579 C C . CYS A 1 73 ? 10.319 3.594 -13.626 1.00 82.12 73 CYS A C 1
ATOM 581 O O . CYS A 1 73 ? 10.686 3.256 -14.747 1.00 82.12 73 CYS A O 1
ATOM 583 N N . VAL A 1 74 ? 10.136 4.878 -13.299 1.00 82.00 74 VAL A N 1
ATOM 584 C CA . VAL A 1 74 ? 10.363 5.985 -14.249 1.00 82.00 74 VAL A CA 1
ATOM 585 C C . VAL A 1 74 ? 11.842 6.083 -14.629 1.00 82.00 74 VAL A C 1
ATOM 587 O O . VAL A 1 74 ? 12.166 6.129 -15.811 1.00 82.00 74 VAL A O 1
ATOM 590 N N . ASN A 1 75 ? 12.743 6.014 -13.644 1.00 80.56 75 ASN A N 1
ATOM 591 C CA . ASN A 1 75 ? 14.189 6.005 -13.900 1.00 80.56 75 ASN A CA 1
ATOM 592 C C . ASN A 1 75 ? 14.631 4.737 -14.655 1.00 80.56 75 ASN A C 1
ATOM 594 O O . ASN A 1 75 ? 15.554 4.775 -15.464 1.00 80.56 75 ASN A O 1
ATOM 598 N N . GLY A 1 76 ? 13.974 3.601 -14.414 1.00 72.25 76 GLY A N 1
ATOM 599 C CA . GLY A 1 76 ? 14.200 2.364 -15.160 1.00 72.25 76 GLY A CA 1
ATOM 600 C C . GLY A 1 76 ? 13.739 2.456 -16.616 1.00 72.25 76 GLY A C 1
ATOM 601 O O . GLY A 1 76 ? 14.417 1.932 -17.493 1.00 72.25 76 GLY A O 1
ATOM 602 N N . ALA A 1 77 ? 12.630 3.149 -16.887 1.00 76.94 77 ALA A N 1
ATOM 603 C CA . ALA A 1 77 ? 12.104 3.339 -18.238 1.00 76.94 77 ALA A CA 1
ATOM 604 C C . ALA A 1 77 ? 13.004 4.229 -19.109 1.00 76.94 77 ALA A C 1
ATOM 606 O O . ALA A 1 77 ? 13.085 4.004 -20.309 1.00 76.94 77 ALA A O 1
ATOM 607 N N . GLU A 1 78 ? 13.677 5.218 -18.516 1.00 77.12 78 GLU A N 1
ATOM 608 C CA . GLU A 1 78 ? 14.589 6.122 -19.234 1.00 77.12 78 GLU A CA 1
ATOM 609 C C . GLU A 1 78 ? 15.903 5.436 -19.645 1.00 77.12 78 GLU A C 1
ATOM 611 O O . GLU A 1 78 ? 16.493 5.776 -20.665 1.00 77.12 78 GLU A O 1
ATOM 616 N N . ASN A 1 79 ? 16.344 4.437 -18.874 1.00 72.38 79 ASN A N 1
ATOM 617 C CA . ASN A 1 79 ? 17.630 3.759 -19.064 1.00 72.38 79 ASN A CA 1
ATOM 618 C C . ASN A 1 79 ? 17.552 2.454 -19.882 1.00 72.38 79 ASN A C 1
ATOM 620 O O . ASN A 1 79 ? 18.570 1.776 -20.022 1.00 72.38 79 ASN A O 1
ATOM 624 N N . ASN A 1 80 ? 16.375 2.059 -20.380 1.00 68.62 80 ASN A N 1
ATOM 625 C CA . ASN A 1 80 ? 16.189 0.821 -21.146 1.00 68.62 80 ASN A CA 1
ATOM 626 C C . ASN A 1 80 ? 15.440 1.083 -22.459 1.00 68.62 80 ASN A C 1
ATOM 628 O O . ASN A 1 80 ? 14.473 1.840 -22.479 1.00 68.62 80 ASN A O 1
ATOM 632 N N . ASP A 1 81 ? 15.832 0.377 -23.523 1.00 69.50 81 ASP A N 1
ATOM 633 C CA . ASP A 1 81 ? 15.184 0.474 -24.841 1.00 69.50 81 ASP A CA 1
ATOM 634 C C . ASP A 1 81 ? 13.726 -0.038 -24.817 1.00 69.50 81 ASP A C 1
ATOM 636 O O . ASP A 1 81 ? 12.849 0.529 -25.469 1.00 69.50 81 ASP A O 1
ATOM 640 N N . ASP A 1 82 ? 13.436 -1.055 -23.993 1.00 74.56 82 ASP A N 1
ATOM 641 C CA . ASP A 1 82 ? 12.084 -1.578 -23.756 1.00 74.56 82 ASP A CA 1
ATOM 642 C C . ASP A 1 82 ? 11.454 -0.957 -22.496 1.00 74.56 82 ASP A C 1
ATOM 644 O O . ASP A 1 82 ? 11.501 -1.505 -21.390 1.00 74.56 82 ASP A O 1
ATOM 648 N N . SER 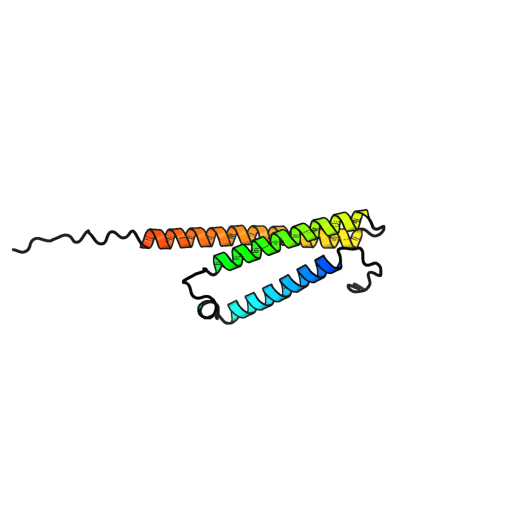A 1 83 ? 10.816 0.202 -22.663 1.00 74.69 83 SER A N 1
ATOM 649 C CA . SER A 1 83 ? 10.186 0.969 -21.572 1.00 74.69 83 SER A CA 1
ATOM 650 C C . SER A 1 83 ? 8.791 0.470 -21.162 1.00 74.69 83 SER A C 1
ATOM 652 O O . SER A 1 83 ? 8.309 0.769 -20.065 1.00 74.69 83 SER A O 1
ATOM 654 N N . THR A 1 84 ? 8.126 -0.324 -22.007 1.00 77.38 84 THR A N 1
ATOM 655 C CA . THR A 1 84 ? 6.746 -0.796 -21.795 1.00 77.38 84 THR A CA 1
ATOM 656 C C . THR A 1 84 ? 6.507 -1.493 -20.443 1.00 77.38 84 THR A C 1
ATOM 658 O O . THR A 1 84 ? 5.553 -1.111 -19.760 1.00 77.38 84 THR A O 1
ATOM 661 N N . PRO A 1 85 ? 7.324 -2.470 -19.991 1.00 77.94 85 PRO A N 1
ATOM 662 C CA . PRO A 1 85 ? 7.092 -3.136 -18.705 1.00 77.94 85 PRO A CA 1
ATOM 663 C C . PRO A 1 85 ? 7.257 -2.189 -17.507 1.00 77.94 85 PRO A C 1
ATOM 665 O O . PRO A 1 85 ? 6.513 -2.302 -16.531 1.00 77.94 85 PRO A O 1
ATOM 668 N N . PHE A 1 86 ? 8.173 -1.221 -17.593 1.00 77.50 86 PHE A N 1
ATOM 669 C CA . PHE A 1 86 ? 8.399 -0.229 -16.540 1.00 77.50 86 PHE A CA 1
ATOM 670 C C . PHE A 1 86 ? 7.234 0.751 -16.423 1.00 77.50 86 PHE A C 1
ATOM 672 O O . PHE A 1 86 ? 6.802 1.055 -15.313 1.00 77.50 86 PHE A O 1
ATOM 679 N N . ILE A 1 87 ? 6.672 1.189 -17.552 1.00 80.69 87 ILE A N 1
ATOM 680 C CA . ILE A 1 87 ? 5.504 2.082 -17.578 1.00 80.69 87 ILE A CA 1
ATOM 681 C C . ILE A 1 87 ? 4.274 1.383 -16.986 1.00 80.69 87 ILE A C 1
ATOM 683 O O . ILE A 1 87 ? 3.565 1.969 -16.166 1.00 80.69 87 ILE A O 1
ATOM 687 N N . VAL A 1 88 ? 4.038 0.116 -17.345 1.00 81.88 88 VAL A N 1
ATOM 688 C CA . VAL A 1 88 ? 2.925 -0.667 -16.783 1.00 81.88 88 VAL A CA 1
ATOM 689 C C . VAL A 1 88 ? 3.101 -0.845 -15.272 1.00 81.88 88 VAL A C 1
ATOM 691 O O . VAL A 1 88 ? 2.167 -0.582 -14.511 1.00 81.88 88 VAL A O 1
ATOM 694 N N . ALA A 1 89 ? 4.300 -1.217 -14.812 1.00 81.12 89 ALA A N 1
ATOM 695 C CA . ALA A 1 89 ? 4.594 -1.346 -13.385 1.00 81.12 89 ALA A CA 1
ATOM 696 C C . ALA A 1 89 ? 4.448 -0.011 -12.630 1.00 81.12 89 ALA A C 1
ATOM 698 O O . ALA A 1 89 ? 3.876 0.011 -11.538 1.00 81.12 89 ALA A O 1
ATOM 699 N N . ALA A 1 90 ? 4.902 1.105 -13.212 1.00 82.31 90 ALA A N 1
ATOM 700 C CA . ALA A 1 90 ? 4.737 2.444 -12.647 1.00 82.31 90 ALA A CA 1
ATOM 701 C C . ALA A 1 90 ? 3.258 2.797 -12.460 1.00 82.31 90 ALA A C 1
ATOM 703 O O . ALA A 1 90 ? 2.877 3.287 -11.399 1.00 82.31 90 ALA A O 1
ATOM 704 N N . PHE A 1 91 ? 2.414 2.502 -13.453 1.00 86.56 91 PHE A N 1
ATOM 705 C CA . PHE A 1 91 ? 0.981 2.778 -13.378 1.00 86.56 91 PHE A CA 1
ATOM 706 C C . PHE A 1 91 ? 0.300 1.986 -12.253 1.00 86.56 91 PHE A C 1
ATOM 708 O O . PHE A 1 91 ? -0.461 2.553 -11.467 1.00 86.56 91 PHE A O 1
ATOM 715 N N . PHE A 1 92 ? 0.622 0.696 -12.108 1.00 84.88 92 PHE A N 1
ATOM 716 C CA . PHE A 1 92 ? 0.113 -0.118 -10.999 1.00 84.88 92 PHE A CA 1
ATOM 717 C C . PHE A 1 92 ? 0.623 0.360 -9.634 1.00 84.88 92 PHE A C 1
ATOM 719 O O . PHE A 1 92 ? -0.154 0.416 -8.677 1.00 84.88 92 PHE A O 1
ATOM 726 N N . CYS A 1 93 ? 1.899 0.737 -9.523 1.00 86.00 93 CYS A N 1
ATOM 727 C CA . CYS A 1 93 ? 2.444 1.294 -8.282 1.00 86.00 93 CYS A CA 1
ATOM 728 C C . CYS A 1 93 ? 1.772 2.629 -7.930 1.00 86.00 93 CYS A C 1
ATOM 730 O O . CYS A 1 93 ? 1.455 2.866 -6.767 1.00 86.00 93 CYS A O 1
ATOM 732 N N . PHE A 1 94 ? 1.486 3.470 -8.925 1.00 87.06 94 PHE A N 1
ATOM 733 C CA . PHE A 1 94 ? 0.803 4.747 -8.737 1.00 87.06 94 PHE A CA 1
ATOM 734 C C . PHE A 1 94 ? -0.656 4.572 -8.295 1.00 87.06 94 PHE A C 1
ATOM 736 O O . PHE A 1 94 ? -1.108 5.241 -7.366 1.00 87.06 94 PHE A O 1
ATOM 743 N N . ALA A 1 95 ? -1.384 3.628 -8.895 1.00 88.31 95 ALA A N 1
ATOM 744 C CA . ALA A 1 95 ? -2.734 3.290 -8.455 1.00 88.31 95 ALA A CA 1
ATOM 745 C C . ALA A 1 95 ? -2.743 2.815 -6.990 1.00 88.31 95 ALA A C 1
ATOM 747 O O . ALA A 1 95 ? -3.551 3.287 -6.191 1.00 88.31 95 ALA A O 1
ATOM 748 N N . ASN A 1 96 ? -1.798 1.947 -6.610 1.00 85.62 96 ASN A N 1
ATOM 749 C CA . ASN A 1 96 ? -1.659 1.498 -5.223 1.00 85.62 96 ASN A CA 1
ATOM 750 C C . ASN A 1 96 ? -1.275 2.643 -4.277 1.00 85.62 96 ASN A C 1
ATOM 752 O O . ASN A 1 96 ? -1.863 2.759 -3.206 1.00 85.62 96 ASN A O 1
ATOM 756 N N . PHE A 1 97 ? -0.362 3.531 -4.677 1.00 87.31 97 PHE A N 1
ATOM 757 C CA . PHE A 1 97 ? -0.018 4.732 -3.910 1.00 87.31 97 PHE A CA 1
ATOM 758 C C . PHE A 1 97 ? -1.259 5.563 -3.563 1.00 87.31 97 PHE A C 1
ATOM 760 O O . PHE A 1 97 ? -1.430 5.952 -2.405 1.00 87.31 97 PHE A O 1
ATOM 767 N N . ILE A 1 98 ? -2.144 5.783 -4.541 1.00 89.31 98 ILE A N 1
ATOM 768 C CA . ILE A 1 98 ? -3.400 6.513 -4.343 1.00 89.31 98 ILE A CA 1
ATOM 769 C C . ILE A 1 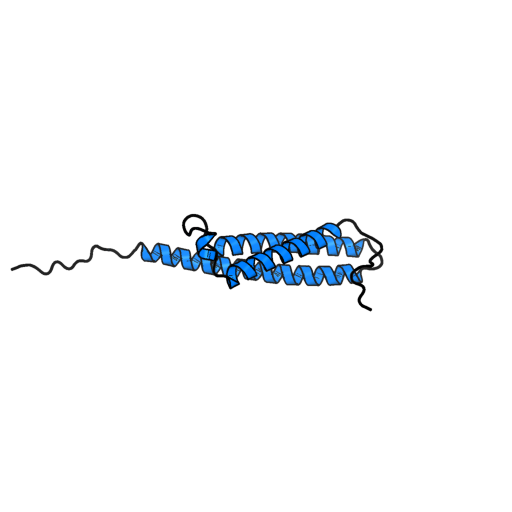98 ? -4.314 5.762 -3.371 1.00 89.31 98 ILE A C 1
ATOM 771 O O . ILE A 1 98 ? -4.826 6.370 -2.433 1.00 89.31 98 ILE A O 1
ATOM 775 N N . VAL A 1 99 ? -4.501 4.452 -3.558 1.00 88.88 99 VAL A N 1
ATOM 776 C CA . VAL A 1 99 ? -5.373 3.632 -2.698 1.00 88.88 99 VAL A CA 1
ATOM 777 C C . VAL A 1 99 ? -4.890 3.645 -1.247 1.00 88.88 99 VAL A C 1
ATOM 779 O O . VAL A 1 99 ? -5.670 3.951 -0.346 1.00 88.88 99 VAL A O 1
ATOM 782 N N . PHE A 1 100 ? -3.602 3.390 -1.006 1.00 87.44 100 PHE A N 1
ATOM 783 C CA . PHE A 1 100 ? -3.028 3.442 0.342 1.00 87.44 100 PHE A CA 1
ATOM 784 C C . PHE A 1 100 ? -3.037 4.864 0.922 1.00 87.44 100 PHE A C 1
ATOM 786 O O . PHE A 1 100 ? -3.290 5.041 2.114 1.00 87.44 100 PHE A O 1
ATOM 793 N N . GLY A 1 101 ? -2.859 5.890 0.085 1.00 84.06 101 GLY A N 1
ATOM 794 C CA . GLY A 1 101 ? -3.045 7.287 0.475 1.00 84.06 101 GLY A CA 1
ATOM 795 C C . GLY A 1 101 ? -4.463 7.559 0.981 1.00 84.06 101 GLY A C 1
ATOM 796 O O . GLY A 1 101 ? -4.634 8.071 2.088 1.00 84.06 101 GLY A O 1
ATOM 797 N N . PHE A 1 102 ? -5.492 7.149 0.237 1.00 87.81 102 PHE A N 1
ATOM 798 C CA . PHE A 1 102 ? -6.884 7.291 0.668 1.00 87.81 102 PHE A CA 1
ATOM 799 C C . PHE A 1 102 ? -7.192 6.487 1.933 1.00 87.81 102 PHE A C 1
ATOM 801 O O . PHE A 1 102 ? -7.825 7.024 2.844 1.00 87.81 102 PHE A O 1
ATOM 808 N N . ASN A 1 103 ? -6.703 5.248 2.029 1.00 86.44 103 ASN A N 1
ATOM 809 C CA . ASN A 1 103 ? -6.861 4.429 3.231 1.00 86.44 103 ASN A CA 1
ATOM 810 C C . ASN A 1 103 ? -6.277 5.133 4.460 1.00 86.44 103 ASN A C 1
ATOM 812 O O . ASN A 1 103 ? -6.955 5.226 5.482 1.00 86.44 103 ASN A O 1
ATOM 816 N N . SER A 1 104 ? -5.086 5.731 4.349 1.00 85.06 104 SER A N 1
ATOM 817 C CA . SER A 1 104 ? -4.482 6.480 5.458 1.00 85.06 104 SER A CA 1
ATOM 818 C C . SER A 1 104 ? -5.369 7.636 5.935 1.00 85.06 104 SER A C 1
ATOM 820 O O . SER A 1 104 ? -5.551 7.823 7.137 1.00 85.06 104 SER A O 1
ATOM 822 N N . VAL A 1 105 ? -5.996 8.371 5.010 1.00 85.81 105 VAL A N 1
ATOM 823 C CA . VAL A 1 105 ? -6.886 9.492 5.342 1.00 85.81 105 VAL A CA 1
ATOM 824 C C . VAL A 1 105 ? -8.165 8.990 6.013 1.00 85.81 105 VAL A C 1
ATOM 826 O O . VAL A 1 105 ? -8.628 9.595 6.985 1.00 85.81 105 VAL A O 1
ATOM 829 N N . LEU A 1 106 ? -8.737 7.891 5.517 1.00 86.06 106 LEU A N 1
ATOM 830 C CA . LEU A 1 106 ? -9.947 7.291 6.079 1.00 86.06 106 LEU A CA 1
ATOM 831 C C . LEU A 1 106 ? -9.708 6.779 7.502 1.00 86.06 106 LEU A C 1
ATOM 833 O O . LEU A 1 106 ? -10.453 7.149 8.412 1.00 86.06 106 LEU A O 1
ATOM 837 N N . PHE A 1 107 ? -8.647 6.002 7.723 1.00 85.00 107 PHE A N 1
ATOM 838 C CA . PHE A 1 107 ? -8.331 5.472 9.051 1.00 85.00 107 PHE A CA 1
ATOM 839 C C . PHE A 1 107 ? -7.899 6.565 10.031 1.00 85.00 107 PHE A C 1
ATOM 841 O O . PHE A 1 107 ? -8.313 6.534 11.193 1.00 85.00 107 PHE A O 1
ATOM 848 N N . LEU A 1 108 ? -7.206 7.608 9.562 1.00 82.31 108 LEU A N 1
ATOM 849 C CA . LEU A 1 108 ? -6.921 8.787 10.377 1.00 82.31 108 LEU A CA 1
ATOM 850 C C . LEU A 1 108 ? -8.213 9.493 10.817 1.00 82.31 108 LEU A C 1
ATOM 852 O O . LEU A 1 108 ? -8.341 9.894 11.976 1.00 82.31 108 LEU A O 1
ATOM 856 N N . ARG A 1 109 ? -9.201 9.635 9.923 1.00 84.44 109 ARG A N 1
ATOM 857 C CA . ARG A 1 109 ? -10.508 10.216 10.277 1.00 84.44 109 ARG A CA 1
ATOM 858 C C . ARG A 1 109 ? -11.266 9.370 11.294 1.00 84.44 109 ARG A C 1
ATOM 860 O O . ARG A 1 109 ? -11.854 9.941 12.217 1.00 84.44 109 ARG A O 1
ATOM 867 N N . ILE A 1 110 ? -11.254 8.047 11.138 1.00 83.88 110 ILE A N 1
ATOM 868 C CA . ILE A 1 110 ? -11.868 7.117 12.096 1.00 83.88 110 ILE A CA 1
ATOM 869 C C . ILE A 1 110 ? -11.211 7.301 13.465 1.00 83.88 110 ILE A C 1
ATOM 871 O O . ILE A 1 110 ? -11.906 7.581 14.440 1.00 83.88 110 ILE A O 1
ATOM 875 N N . PHE A 1 111 ? -9.879 7.298 13.514 1.00 82.44 111 PHE A N 1
ATOM 876 C CA . PHE A 1 111 ? -9.126 7.508 14.745 1.00 82.44 111 PHE A CA 1
ATOM 877 C C . PHE A 1 111 ? -9.446 8.847 15.430 1.00 82.44 111 PHE A C 1
ATOM 879 O O . PHE A 1 111 ? -9.698 8.890 16.634 1.00 82.44 111 PHE A O 1
ATOM 886 N N . LEU A 1 112 ? -9.488 9.954 14.679 1.00 81.44 112 LEU A N 1
ATOM 887 C CA . LEU A 1 112 ? -9.844 11.269 15.230 1.00 81.44 112 LEU A CA 1
ATOM 888 C C . LEU A 1 112 ? -11.284 11.303 15.763 1.00 81.44 112 LEU A C 1
ATOM 890 O O . LEU A 1 112 ? -11.564 11.989 16.748 1.00 81.44 112 LEU A O 1
ATOM 894 N N . THR A 1 113 ? -12.197 10.568 15.129 1.00 81.88 113 THR A N 1
ATOM 895 C CA . THR A 1 113 ? -13.593 10.460 15.573 1.00 81.88 113 THR A CA 1
ATOM 896 C C . THR A 1 113 ? -13.703 9.643 16.860 1.00 81.88 113 THR A C 1
ATOM 898 O O . THR A 1 113 ? -14.434 10.033 17.770 1.00 81.88 113 THR A O 1
ATOM 901 N N . GLU A 1 114 ? -12.948 8.551 16.973 1.00 81.00 114 GLU A N 1
ATOM 902 C CA . GLU A 1 114 ? -12.859 7.743 18.194 1.00 81.00 114 GLU A CA 1
ATOM 903 C C . GLU A 1 114 ? -12.251 8.527 19.359 1.00 81.00 114 GLU A C 1
ATOM 905 O O . GLU A 1 114 ? -12.821 8.527 20.449 1.00 81.00 114 GLU A O 1
ATOM 910 N N . ARG A 1 115 ? -11.160 9.269 19.119 1.00 77.38 115 ARG A N 1
ATOM 911 C CA . ARG A 1 115 ? -10.551 10.180 20.106 1.00 77.38 115 ARG A CA 1
ATOM 912 C C . ARG A 1 115 ? -11.566 11.192 20.632 1.00 77.38 115 ARG A C 1
ATOM 914 O O . ARG A 1 115 ? -11.758 11.289 21.836 1.00 77.38 115 ARG A O 1
ATOM 921 N N . ARG A 1 116 ? -12.298 11.866 19.738 1.00 77.69 116 ARG A N 1
ATOM 922 C CA . ARG A 1 116 ? -13.354 12.819 20.130 1.00 77.69 116 ARG A CA 1
ATOM 923 C C . ARG A 1 116 ? -14.478 12.169 20.936 1.00 77.69 116 ARG A C 1
ATOM 925 O O . ARG A 1 116 ? -15.005 12.803 21.844 1.00 77.69 116 ARG A O 1
ATOM 932 N N . ARG A 1 117 ? -14.866 10.930 20.614 1.00 74.12 117 ARG A N 1
ATOM 933 C CA . ARG A 1 117 ? -15.871 10.184 21.392 1.00 74.12 117 ARG A CA 1
ATOM 934 C C . ARG A 1 117 ? -15.355 9.817 22.783 1.00 74.12 117 ARG A C 1
ATOM 936 O O . ARG A 1 117 ? -16.110 9.947 23.739 1.00 74.12 117 ARG A O 1
ATOM 943 N N . ALA A 1 118 ? -14.098 9.394 22.898 1.00 72.25 118 ALA A N 1
ATOM 944 C CA . ALA A 1 118 ? -13.474 9.091 24.183 1.00 72.25 118 ALA A CA 1
ATOM 945 C C . ALA A 1 118 ? -13.343 10.349 25.061 1.00 72.25 118 ALA A C 1
ATOM 947 O O . ALA A 1 118 ? -13.709 10.316 26.234 1.00 72.25 118 ALA A O 1
ATOM 948 N N . ASP A 1 119 ? -12.920 11.472 24.475 1.00 68.69 119 ASP A N 1
ATOM 949 C CA . ASP A 1 119 ? -12.783 12.749 25.184 1.00 68.69 119 ASP A CA 1
ATOM 950 C C . ASP A 1 119 ? -14.155 13.325 25.593 1.00 68.69 119 ASP A C 1
ATOM 952 O O . ASP A 1 119 ? -14.314 13.824 26.706 1.00 68.69 119 ASP A O 1
ATOM 956 N N . GLY A 1 120 ? -15.180 13.195 24.740 1.00 60.41 120 GLY A N 1
ATOM 957 C CA . GLY A 1 120 ? -16.555 13.617 25.044 1.00 60.41 120 GLY A CA 1
ATOM 958 C C . GLY A 1 120 ? -17.286 12.723 26.057 1.00 60.41 120 GLY A C 1
ATOM 959 O O . GLY A 1 120 ? -18.171 13.195 26.768 1.00 60.41 120 GLY A O 1
ATOM 960 N N . ALA A 1 121 ? -16.907 11.447 26.175 1.00 54.62 121 ALA A N 1
ATOM 961 C CA . ALA A 1 121 ? -17.407 10.555 27.225 1.00 54.62 121 ALA A CA 1
ATOM 962 C C . ALA A 1 121 ? -16.794 10.868 28.605 1.00 54.62 121 ALA A C 1
ATOM 964 O O . ALA A 1 121 ? -17.407 10.568 29.628 1.00 54.62 121 ALA A O 1
ATOM 965 N N . GLY A 1 122 ? -15.621 11.513 28.642 1.00 49.19 122 GLY A N 1
ATOM 966 C CA . GLY A 1 122 ? -15.002 12.038 29.864 1.00 49.19 122 GLY A CA 1
ATOM 967 C C . GLY A 1 122 ? -15.645 13.326 30.396 1.00 49.19 122 GLY A C 1
ATOM 968 O O . GLY A 1 122 ? -15.367 13.720 31.526 1.00 49.19 122 GLY A O 1
ATOM 969 N N . SER A 1 123 ? -16.523 13.971 29.618 1.00 47.34 123 SER A N 1
ATOM 970 C CA . SER A 1 123 ? -17.212 15.213 29.983 1.00 47.34 123 SER A CA 1
ATOM 971 C C . SER A 1 123 ? -18.711 15.021 30.234 1.00 47.34 123 SER A C 1
ATOM 973 O O . SER A 1 123 ? -19.508 15.885 29.869 1.00 47.34 123 SER A O 1
ATOM 975 N N . ILE A 1 124 ? -19.126 13.908 30.847 1.00 48.97 124 ILE A N 1
ATOM 976 C CA . ILE A 1 124 ? -20.412 13.882 31.556 1.00 48.97 124 ILE A CA 1
ATOM 977 C C . ILE A 1 124 ? -20.150 14.532 32.920 1.00 48.97 124 ILE A C 1
ATOM 979 O O . ILE A 1 124 ? -19.488 13.912 33.753 1.00 48.97 124 ILE A O 1
ATOM 983 N N . PRO A 1 125 ? -20.617 15.764 33.192 1.00 48.75 125 PRO A N 1
ATOM 984 C CA . PRO A 1 125 ? -20.536 16.317 34.533 1.00 48.75 125 PRO A CA 1
ATOM 985 C C . PRO A 1 125 ? -21.445 15.496 35.456 1.00 48.75 125 PRO A C 1
ATOM 987 O O . PRO A 1 125 ? -22.648 15.729 35.542 1.00 48.75 125 PRO A O 1
ATOM 990 N N . THR A 1 126 ? -20.879 14.540 36.191 1.00 50.91 126 THR A N 1
ATOM 991 C CA . THR A 1 126 ? -21.511 13.909 37.362 1.00 50.91 126 THR A CA 1
ATOM 992 C C . THR A 1 126 ? -21.563 14.869 38.558 1.00 50.91 126 THR A C 1
ATOM 994 O O . THR A 1 126 ? -21.168 14.526 39.666 1.00 50.91 126 THR A O 1
ATOM 997 N N . SER A 1 127 ? -22.065 16.088 38.364 1.00 44.84 127 SER A N 1
ATOM 998 C CA . SER A 1 127 ? -22.420 16.986 39.472 1.00 44.84 127 SER A CA 1
ATOM 999 C C . SER A 1 127 ? -23.648 17.823 39.119 1.00 44.84 127 SER A C 1
ATOM 1001 O O . SER A 1 127 ? -23.645 19.050 39.156 1.00 44.84 127 SER A O 1
ATOM 1003 N N . GLY A 1 128 ? -24.704 17.125 38.725 1.00 47.28 128 GLY A N 1
ATOM 1004 C CA . GLY A 1 128 ? -26.049 17.661 38.604 1.00 47.28 128 GLY A CA 1
ATOM 1005 C C . GLY A 1 128 ? -27.032 16.685 39.229 1.00 47.28 128 GLY A C 1
ATOM 1006 O O . GLY A 1 128 ? -27.992 16.298 38.580 1.00 47.28 128 GLY A O 1
ATOM 1007 N N . THR A 1 129 ? -26.763 16.210 40.447 1.00 51.69 129 THR A N 1
ATOM 1008 C CA . THR A 1 129 ? -27.807 15.610 41.281 1.00 51.69 129 THR A CA 1
ATOM 1009 C C . THR A 1 129 ? -28.704 16.753 41.764 1.00 51.69 129 THR A C 1
ATOM 1011 O O . THR A 1 129 ? -28.239 17.596 42.534 1.00 51.69 129 THR A O 1
ATOM 1014 N N . PRO A 1 130 ? -29.973 16.851 41.326 1.00 47.19 130 PRO A N 1
ATOM 1015 C CA . PRO A 1 130 ? -30.891 17.794 41.933 1.00 47.19 130 PRO A CA 1
ATOM 1016 C C . PRO A 1 130 ? -31.191 17.283 43.342 1.00 47.19 130 PRO A C 1
ATOM 1018 O O . PRO A 1 130 ? -31.824 16.243 43.521 1.00 47.19 130 PRO A O 1
ATOM 1021 N N . ASN A 1 131 ? -30.684 18.001 44.342 1.00 55.47 131 ASN A N 1
ATOM 1022 C CA . ASN A 1 131 ? -31.057 17.820 45.736 1.00 55.47 131 ASN A CA 1
ATOM 1023 C C . ASN A 1 131 ? -32.521 18.262 45.881 1.00 55.47 131 ASN A C 1
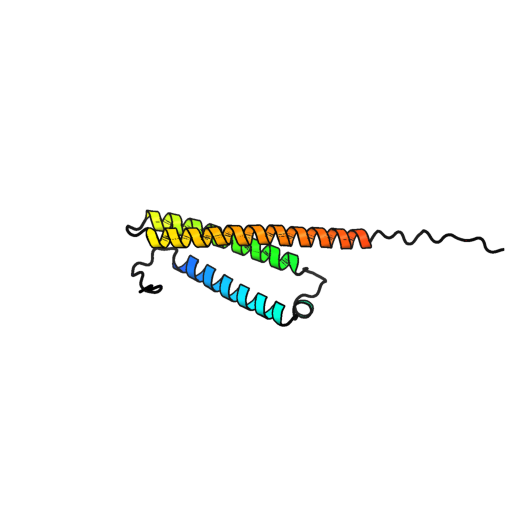ATOM 1025 O O . ASN A 1 131 ? -32.805 19.436 46.117 1.00 55.47 131 ASN A O 1
ATOM 1029 N N . TYR A 1 132 ? -33.459 17.343 45.645 1.00 51.16 132 TYR A N 1
ATOM 1030 C CA . TYR A 1 132 ? -34.847 17.541 46.038 1.00 51.16 132 TYR A CA 1
ATOM 1031 C C . TYR A 1 132 ? -34.875 17.548 47.562 1.00 51.16 132 TYR A C 1
ATOM 1033 O O . TYR A 1 132 ? -34.606 16.527 48.191 1.00 51.16 132 TYR A O 1
ATOM 1041 N N . GLY A 1 133 ? -35.126 18.735 48.120 1.00 51.09 133 GLY A N 1
ATOM 1042 C CA . GLY A 1 133 ? -35.174 18.984 49.552 1.00 51.09 133 GLY A CA 1
ATOM 1043 C C . GLY A 1 133 ? -35.942 17.893 50.287 1.00 51.09 133 GLY A C 1
ATOM 1044 O O . GLY A 1 133 ? -37.096 17.602 49.971 1.00 51.09 133 GLY A O 1
ATOM 1045 N N . SER A 1 134 ? -35.268 17.286 51.256 1.00 45.94 134 SER A N 1
ATOM 1046 C CA . SER A 1 134 ? -35.909 16.465 52.270 1.00 45.94 134 SER A CA 1
ATOM 1047 C C . SER A 1 134 ? -36.768 17.359 53.177 1.00 45.94 134 SER A C 1
ATOM 1049 O O . SER A 1 134 ? -36.307 18.457 53.510 1.00 45.94 134 SER A O 1
ATOM 1051 N N . PRO A 1 135 ? -37.978 16.919 53.565 1.00 54.44 135 PRO A N 1
ATOM 1052 C CA . PRO A 1 135 ? -38.789 17.598 54.574 1.00 54.44 135 PRO A CA 1
ATOM 1053 C C . PRO A 1 135 ? -38.130 17.594 55.959 1.00 54.44 135 PRO A C 1
ATOM 1055 O O . PRO A 1 135 ? -37.303 16.690 56.226 1.00 54.44 135 PRO A O 1
#

Foldseek 3Di:
DPDPDDPPDDPPLNVLLVVLVVVVVVVVVVVVVCVVVVCQCVPDPPPPDDPLRVLLVVLVVNLVSLVVLLVSLVVVLVPDPPSVVSVVSSVVSVVSSVVSVVSNVVSVVVVVVVVVVVVVVVPPPPPPPPCPDDD

Secondary structure (DSSP, 8-state):
---SS--S---TTHHHHHHHHHHHHHHHHHHHHHHHTTTHHHHS-TTT--HHHHHHHHHHHHHHHHHHHHHHHHHHHHT-S--HHHHHHHHHHHHHHHHHHHHHHHHHHHHHHHHHHHHHHTT------------

Organism: Ascaris lumbricoides (NCBI:txid6252)

Radius of gyration: 23.77 Å; chains: 1; bounding box: 58×35×79 Å

Sequence (135 aa):
MISVGVAAYKPPGTEFIWFTTTLMLIIGLVTIVLFVLQIEQLVIPNRCCSWPVFETLYSILASILYFVSVWLCVNGAENNDDSTPFIVAAFFCFANFIVFGFNSVLFLRIFLTERRRADGAGSIPTSGTPNYGSP